Protein AF-A0AAN7NXN5-F1 (afdb_monomer)

Solvent-accessible surface area (backbone atoms only — not comparable to full-atom values): 5351 Å² total; per-residue (Å²): 92,70,77,47,76,35,79,53,48,90,64,85,67,57,93,65,67,68,84,77,44,52,68,38,55,38,44,52,49,53,49,45,52,15,40,36,69,48,50,73,57,69,68,64,39,66,49,74,52,63,82,61,64,95,49,68,64,59,56,51,45,52,51,48,50,53,51,46,41,50,27,55,79,63,52,70,69,55,53,52,50,40,53,50,46,41,56,62,64,40,66,106

Radius of gyration: 12.11 Å; Cα contacts (8 Å, |Δi|>4): 99; chains: 1; bounding box: 32×25×31 Å

Structure (mmCIF, N/CA/C/O backbone):
data_AF-A0AAN7NXN5-F1
#
_entry.id   AF-A0AAN7NXN5-F1
#
loop_
_atom_site.group_PDB
_atom_site.id
_atom_site.type_symbol
_atom_site.label_atom_id
_atom_site.label_alt_id
_atom_site.label_comp_id
_atom_site.label_asym_id
_atom_site.label_entity_id
_atom_site.label_seq_id
_atom_site.pdbx_PDB_ins_code
_atom_site.Cartn_x
_atom_site.Cartn_y
_atom_site.Cartn_z
_atom_site.occupancy
_atom_site.B_iso_or_equiv
_atom_site.auth_seq_id
_atom_site.auth_comp_id
_atom_site.auth_asym_id
_atom_site.auth_atom_id
_atom_site.pdbx_PDB_model_num
ATOM 1 N N . MET A 1 1 ? 1.806 11.313 2.863 1.00 71.94 1 MET A N 1
ATOM 2 C CA . MET A 1 1 ? 0.419 10.888 3.163 1.00 71.94 1 MET A CA 1
ATOM 3 C C . MET A 1 1 ? 0.296 10.763 4.670 1.00 71.94 1 MET A C 1
ATOM 5 O O . MET A 1 1 ? 1.216 10.222 5.261 1.00 71.94 1 MET A O 1
ATOM 9 N N . SER A 1 2 ? -0.780 11.264 5.287 1.00 78.75 2 SER A N 1
ATOM 10 C CA . SER A 1 2 ? -0.994 11.038 6.724 1.00 78.75 2 SER A CA 1
ATOM 11 C C . SER A 1 2 ? -1.453 9.593 6.933 1.00 78.75 2 SER A C 1
ATOM 13 O O . SER A 1 2 ? -2.453 9.179 6.342 1.00 78.75 2 SER A O 1
ATOM 15 N N . VAL A 1 3 ? -0.670 8.814 7.680 1.00 77.88 3 VAL A N 1
ATOM 16 C CA . VAL A 1 3 ? -1.036 7.454 8.096 1.00 77.88 3 VAL A CA 1
ATOM 17 C C . VAL A 1 3 ? -1.825 7.584 9.384 1.00 77.88 3 VAL A C 1
ATOM 19 O O . VAL A 1 3 ? -1.348 8.206 10.332 1.00 77.88 3 VAL A O 1
ATOM 22 N N . VAL A 1 4 ? -3.016 7.005 9.400 1.00 85.00 4 VAL A N 1
ATOM 23 C CA . VAL A 1 4 ? -3.866 6.922 10.590 1.00 85.00 4 VAL A CA 1
ATOM 24 C C . VAL A 1 4 ? -3.960 5.467 11.042 1.00 85.00 4 VAL A C 1
ATOM 26 O O . VAL A 1 4 ? -3.462 4.571 10.361 1.00 85.00 4 VAL A O 1
ATOM 29 N N . ASN A 1 5 ? -4.589 5.216 12.188 1.00 86.94 5 ASN A N 1
ATOM 30 C CA . ASN A 1 5 ? -4.877 3.852 12.623 1.00 86.94 5 ASN A CA 1
ATOM 31 C C . ASN A 1 5 ? -5.921 3.242 11.676 1.00 86.94 5 ASN A C 1
ATOM 33 O O . ASN A 1 5 ? -7.096 3.565 11.771 1.00 86.94 5 ASN A O 1
ATOM 37 N N . PHE A 1 6 ? -5.502 2.401 10.733 1.00 87.62 6 PHE A N 1
ATOM 38 C CA . PHE A 1 6 ? -6.402 1.723 9.796 1.00 87.62 6 PHE A CA 1
ATOM 39 C C . PHE A 1 6 ? -6.543 0.237 10.157 1.00 87.62 6 PHE A C 1
ATOM 41 O O . PHE A 1 6 ? -5.676 -0.357 10.796 1.00 87.62 6 PHE A O 1
ATOM 48 N N . GLU A 1 7 ? -7.632 -0.389 9.715 1.00 90.06 7 GLU A N 1
ATOM 49 C CA . GLU A 1 7 ? -7.881 -1.820 9.929 1.00 90.06 7 GLU A CA 1
ATOM 50 C C . GLU A 1 7 ? -7.021 -2.683 8.993 1.00 90.06 7 GLU A C 1
ATOM 52 O O . GLU A 1 7 ? -6.996 -2.462 7.777 1.00 90.06 7 GLU A O 1
ATOM 57 N N . SER A 1 8 ? -6.327 -3.688 9.532 1.00 90.81 8 SER A N 1
ATOM 58 C CA . SER A 1 8 ? -5.570 -4.635 8.710 1.00 90.8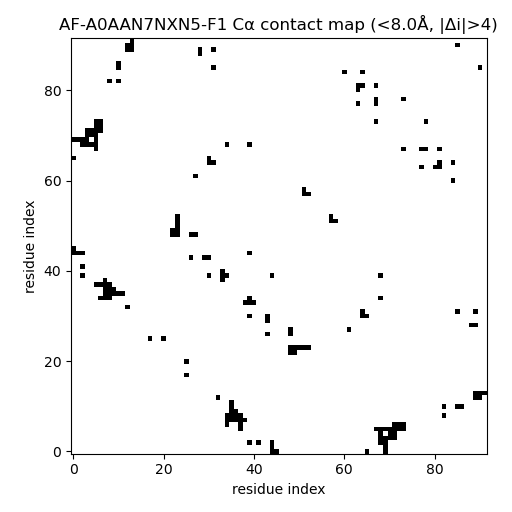1 8 SER A CA 1
ATOM 59 C C . SER A 1 8 ? -6.500 -5.504 7.860 1.00 90.81 8 SER A C 1
ATOM 61 O O . SER A 1 8 ? -7.616 -5.838 8.254 1.00 90.81 8 SER A O 1
ATOM 63 N N . ILE A 1 9 ? -6.037 -5.888 6.670 1.00 89.81 9 ILE A N 1
ATOM 64 C CA . ILE A 1 9 ? -6.765 -6.826 5.807 1.00 89.81 9 ILE A CA 1
ATOM 65 C C . ILE A 1 9 ? -5.936 -8.095 5.686 1.00 89.81 9 ILE A C 1
ATOM 67 O O . ILE A 1 9 ? -4.882 -8.079 5.058 1.00 89.81 9 ILE A O 1
ATOM 71 N N . GLU A 1 10 ? -6.422 -9.202 6.242 1.00 85.38 10 GLU A N 1
ATOM 72 C CA . GLU A 1 10 ? -5.733 -10.489 6.136 1.00 85.38 10 GLU A CA 1
ATOM 73 C C . GLU A 1 10 ? -5.647 -10.953 4.677 1.00 85.38 10 GLU A C 1
ATOM 75 O O . GLU A 1 10 ? -6.653 -11.288 4.034 1.00 85.38 10 GLU A O 1
ATOM 80 N N . VAL A 1 11 ? -4.423 -10.947 4.148 1.00 82.00 11 VAL A N 1
ATOM 81 C CA . VAL A 1 11 ? -4.099 -11.383 2.794 1.00 82.00 11 VAL A CA 1
ATOM 82 C C . VAL A 1 11 ? -2.724 -12.051 2.791 1.00 82.00 11 VAL A C 1
ATOM 84 O O . VAL A 1 11 ? -1.752 -11.506 3.299 1.00 82.00 11 VAL A O 1
ATOM 87 N N . THR A 1 12 ? -2.618 -13.232 2.191 1.00 79.06 12 THR A N 1
ATOM 88 C CA . THR A 1 12 ? -1.337 -13.919 1.967 1.00 79.06 12 THR A CA 1
ATOM 89 C C . THR A 1 12 ? -0.614 -13.291 0.780 1.00 79.06 12 THR A C 1
ATOM 91 O O . THR A 1 12 ? -1.108 -13.379 -0.328 1.00 79.06 12 THR A O 1
ATOM 94 N N . LEU A 1 13 ? 0.535 -12.655 0.961 1.00 77.69 13 LEU A N 1
ATOM 95 C CA . LEU A 1 13 ? 1.283 -12.076 -0.164 1.00 77.69 13 LEU A CA 1
ATOM 96 C C . LEU A 1 13 ? 2.186 -13.156 -0.769 1.00 77.69 13 LEU A C 1
ATOM 98 O O . LEU A 1 13 ? 2.761 -13.946 -0.017 1.00 77.69 13 LEU A O 1
ATOM 102 N N . SER A 1 14 ? 2.315 -13.210 -2.096 1.00 76.06 14 SER A N 1
ATOM 103 C CA . SER A 1 14 ? 3.293 -14.096 -2.732 1.00 76.06 14 SER A CA 1
ATOM 104 C C . SER A 1 14 ? 4.715 -13.629 -2.423 1.00 76.06 14 SER A C 1
ATOM 106 O O . SER A 1 14 ? 4.988 -12.427 -2.391 1.00 76.06 14 SER A O 1
ATOM 108 N N . ASP A 1 15 ? 5.621 -14.584 -2.206 1.00 69.69 15 ASP A N 1
ATOM 109 C CA . ASP A 1 15 ? 7.030 -14.311 -1.917 1.00 69.69 15 ASP A CA 1
ATOM 110 C C . ASP A 1 15 ? 7.752 -13.919 -3.216 1.00 69.69 15 ASP A C 1
ATOM 112 O O . ASP A 1 15 ? 8.420 -14.716 -3.875 1.00 69.69 15 ASP A O 1
ATOM 116 N N . VAL A 1 16 ? 7.496 -12.690 -3.664 1.00 74.00 16 VAL A N 1
ATOM 117 C CA . VAL A 1 16 ? 8.095 -12.127 -4.872 1.00 74.00 16 VAL A CA 1
ATOM 118 C C . VAL A 1 16 ? 9.473 -11.586 -4.519 1.00 74.00 16 VAL A C 1
ATOM 120 O O . VAL A 1 16 ? 9.636 -10.855 -3.538 1.00 74.00 16 VAL A O 1
ATOM 123 N N . SER A 1 17 ? 10.472 -11.885 -5.352 1.00 75.94 17 SER A N 1
ATOM 124 C CA . SER A 1 17 ? 11.799 -11.280 -5.236 1.00 75.94 17 SER A CA 1
ATOM 125 C C . SER A 1 17 ? 11.691 -9.761 -5.412 1.00 75.94 17 SER A C 1
ATOM 127 O O . SER A 1 17 ? 11.699 -9.231 -6.520 1.00 75.94 17 SER A O 1
ATOM 129 N N . VAL A 1 18 ? 11.619 -9.023 -4.298 1.00 71.94 18 VAL A N 1
ATOM 130 C CA . VAL A 1 18 ? 11.495 -7.548 -4.263 1.00 71.94 18 VAL A CA 1
ATOM 131 C C . VAL A 1 18 ? 12.620 -6.846 -5.049 1.00 71.94 18 VAL A C 1
ATOM 133 O O . VAL A 1 18 ? 12.491 -5.687 -5.464 1.00 71.94 18 VAL A O 1
ATOM 136 N N . LYS A 1 19 ? 13.735 -7.553 -5.273 1.00 73.31 19 LYS A N 1
ATOM 137 C CA . LYS A 1 19 ? 14.891 -7.099 -6.052 1.00 73.31 19 LYS A CA 1
ATOM 138 C C . LYS A 1 19 ? 14.611 -7.013 -7.555 1.00 73.31 19 LYS A C 1
ATOM 140 O O . LYS A 1 19 ? 15.234 -6.189 -8.212 1.00 73.31 19 LYS A O 1
ATOM 145 N N . GLU A 1 20 ? 13.671 -7.799 -8.070 1.00 78.94 20 GLU A N 1
ATOM 146 C CA . GLU A 1 20 ? 13.304 -7.831 -9.494 1.00 78.94 20 GLU A CA 1
ATOM 147 C C . GLU A 1 20 ? 12.178 -6.845 -9.841 1.00 78.94 20 GLU A C 1
ATOM 149 O O . GLU A 1 20 ? 11.943 -6.557 -11.011 1.00 78.94 20 GLU A O 1
ATOM 154 N N . LEU A 1 21 ? 11.513 -6.279 -8.828 1.00 81.31 21 LEU A N 1
ATOM 155 C CA . LEU A 1 21 ? 10.427 -5.320 -9.015 1.00 81.31 21 LEU A CA 1
ATOM 156 C C . LEU A 1 21 ? 10.934 -3.941 -9.455 1.00 81.31 21 LEU A C 1
ATOM 158 O O . LEU A 1 21 ? 11.909 -3.407 -8.906 1.00 81.31 21 LEU A O 1
ATOM 162 N N . SER A 1 22 ? 10.201 -3.318 -10.380 1.00 83.00 22 SER A N 1
ATOM 163 C CA . SER A 1 22 ? 10.358 -1.897 -10.694 1.00 83.00 22 SER A CA 1
ATOM 164 C C . SER A 1 22 ? 10.008 -1.019 -9.486 1.00 83.00 22 SER A C 1
ATOM 166 O O . SER A 1 22 ? 9.411 -1.467 -8.504 1.00 83.00 22 SER A O 1
ATOM 168 N N . THR A 1 23 ? 10.370 0.263 -9.538 1.00 83.94 23 THR A N 1
ATOM 169 C CA . THR A 1 23 ? 10.1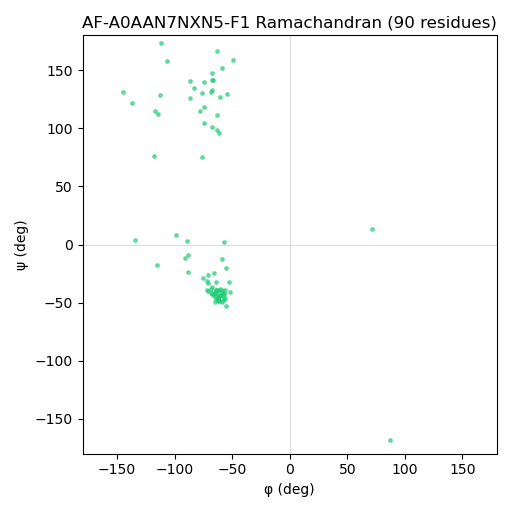24 1.203 -8.433 1.00 83.94 23 THR A CA 1
ATOM 170 C C . THR A 1 23 ? 8.641 1.299 -8.054 1.00 83.94 23 THR A C 1
ATOM 172 O O . THR A 1 23 ? 8.315 1.266 -6.866 1.00 83.94 23 THR A O 1
ATOM 175 N N . ASP A 1 24 ? 7.746 1.359 -9.044 1.00 81.31 24 ASP A N 1
ATOM 176 C CA . ASP A 1 24 ? 6.295 1.453 -8.851 1.00 81.31 24 ASP A CA 1
ATOM 177 C C . ASP A 1 24 ? 5.684 0.139 -8.339 1.00 81.31 24 ASP A C 1
ATOM 179 O O . ASP A 1 24 ? 4.838 0.160 -7.441 1.00 81.31 24 ASP A O 1
ATOM 183 N N . GLN A 1 25 ? 6.153 -1.011 -8.835 1.00 82.38 25 GLN A N 1
ATOM 184 C CA . GLN A 1 25 ? 5.744 -2.323 -8.321 1.00 82.38 25 GLN A CA 1
ATOM 185 C C . GLN A 1 25 ? 6.203 -2.538 -6.876 1.00 82.38 25 GLN A C 1
ATOM 187 O O . GLN A 1 25 ? 5.424 -2.999 -6.044 1.00 82.38 25 GLN A O 1
ATOM 192 N N . ARG A 1 26 ? 7.445 -2.156 -6.552 1.00 85.62 26 ARG A N 1
ATOM 193 C CA . ARG A 1 26 ? 7.992 -2.258 -5.194 1.00 85.62 26 ARG A CA 1
ATOM 194 C C . ARG A 1 26 ? 7.198 -1.409 -4.209 1.00 85.62 26 ARG A C 1
ATOM 196 O O . ARG A 1 26 ? 6.850 -1.906 -3.144 1.00 85.62 26 ARG A O 1
ATOM 203 N N . TYR A 1 27 ? 6.874 -0.165 -4.570 1.00 87.12 27 TYR A N 1
ATOM 204 C CA . TYR A 1 27 ? 6.036 0.698 -3.733 1.00 87.12 27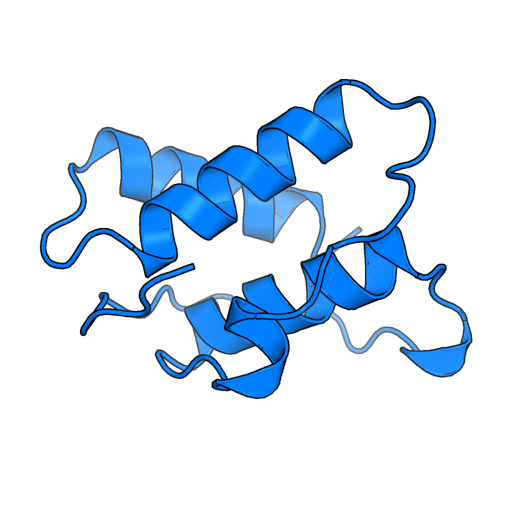 TYR A CA 1
ATOM 205 C C . TYR A 1 27 ? 4.682 0.045 -3.431 1.00 87.12 27 TYR A C 1
ATOM 207 O O . TYR A 1 27 ? 4.234 0.016 -2.284 1.00 87.12 27 TYR A O 1
ATOM 215 N N . MET A 1 28 ? 4.047 -0.523 -4.457 1.00 86.56 28 MET A N 1
ATOM 216 C CA . MET A 1 28 ? 2.752 -1.174 -4.298 1.00 86.56 28 MET A CA 1
ATOM 217 C C . MET A 1 28 ? 2.845 -2.463 -3.467 1.00 86.56 28 MET A C 1
ATOM 219 O O . MET A 1 28 ? 1.979 -2.726 -2.638 1.00 86.56 28 MET A O 1
ATOM 223 N N . TYR A 1 29 ? 3.906 -3.250 -3.621 1.00 87.25 29 TYR A N 1
ATOM 224 C CA . TYR A 1 29 ? 4.132 -4.420 -2.773 1.00 87.25 29 TYR A CA 1
ATOM 225 C C . TYR A 1 29 ? 4.326 -4.025 -1.300 1.00 87.25 29 TYR A C 1
ATOM 227 O O . TYR A 1 29 ? 3.694 -4.595 -0.409 1.00 87.25 29 TYR A O 1
ATOM 235 N N . GLU A 1 30 ? 5.143 -3.001 -1.039 1.00 88.44 30 GLU A N 1
ATOM 236 C CA . GLU A 1 30 ? 5.392 -2.472 0.306 1.00 88.44 30 GLU A CA 1
ATOM 237 C C . GLU A 1 30 ? 4.092 -1.981 0.970 1.00 88.44 30 GLU A C 1
ATOM 239 O O . GLU A 1 30 ? 3.843 -2.302 2.135 1.00 88.44 30 GLU A O 1
ATOM 244 N N . ILE A 1 31 ? 3.225 -1.262 0.240 1.00 90.44 31 ILE A N 1
ATOM 245 C CA . ILE A 1 31 ? 1.961 -0.753 0.799 1.00 90.44 31 ILE A CA 1
ATOM 246 C C . ILE A 1 31 ? 0.952 -1.882 1.045 1.00 90.44 31 ILE A C 1
ATOM 248 O O . ILE A 1 31 ? 0.319 -1.912 2.099 1.00 90.44 31 ILE A O 1
ATOM 252 N N . CYS A 1 32 ? 0.852 -2.857 0.134 1.00 90.25 32 CYS A N 1
ATOM 253 C CA . CYS A 1 32 ? 0.041 -4.061 0.323 1.00 90.25 32 CYS A CA 1
ATOM 254 C C . CYS A 1 32 ? 0.506 -4.852 1.553 1.00 90.25 32 CYS A C 1
ATOM 256 O O . CYS A 1 32 ? -0.320 -5.264 2.370 1.00 90.25 32 CYS A O 1
ATOM 258 N N . SER A 1 33 ? 1.824 -5.003 1.734 1.00 89.50 33 SER A N 1
ATOM 259 C CA . SER A 1 33 ? 2.376 -5.638 2.931 1.00 89.50 33 SER A CA 1
ATOM 260 C C . SER A 1 33 ? 2.076 -4.866 4.200 1.00 89.50 33 SER A C 1
ATOM 262 O O . SER A 1 33 ? 1.800 -5.502 5.219 1.00 89.50 33 SER A O 1
ATOM 264 N N . GLY A 1 34 ? 2.135 -3.537 4.161 1.00 90.44 34 GLY A N 1
ATOM 265 C CA . GLY A 1 34 ? 1.811 -2.724 5.323 1.00 90.44 34 GLY A CA 1
ATOM 266 C C . GLY A 1 34 ? 0.340 -2.842 5.711 1.00 90.44 34 GLY A C 1
ATOM 267 O O . GLY A 1 34 ? 0.027 -3.046 6.881 1.00 90.44 34 GLY A O 1
ATOM 268 N N . ILE A 1 35 ? -0.562 -2.826 4.723 1.00 91.56 35 ILE A N 1
ATOM 269 C CA . ILE A 1 35 ? -2.000 -3.011 4.951 1.00 91.56 35 ILE A CA 1
ATOM 270 C C . ILE A 1 35 ? -2.292 -4.392 5.539 1.00 91.56 35 ILE A C 1
ATOM 272 O O . ILE A 1 35 ? -3.049 -4.501 6.503 1.00 91.56 35 ILE A O 1
ATOM 276 N N . SER A 1 36 ? -1.661 -5.443 5.011 1.00 89.56 36 SER A N 1
ATOM 277 C CA . SER A 1 36 ? -1.863 -6.795 5.536 1.00 89.56 36 SER A CA 1
ATOM 278 C C . SER A 1 36 ? -1.378 -6.959 6.973 1.00 89.56 36 SER A C 1
ATOM 280 O O . SER A 1 36 ? -1.960 -7.739 7.720 1.00 89.56 36 SER A O 1
ATOM 282 N N . LYS A 1 37 ? -0.325 -6.238 7.365 1.00 88.75 37 LYS A N 1
ATOM 283 C CA . LYS A 1 37 ? 0.229 -6.271 8.726 1.00 88.75 37 LYS A CA 1
ATOM 284 C C . LYS A 1 37 ? -0.431 -5.257 9.667 1.00 88.75 37 LYS A C 1
ATOM 286 O O . LYS A 1 37 ? -0.152 -5.288 10.859 1.00 88.75 37 LYS A O 1
ATOM 291 N N . GLY A 1 38 ? -1.265 -4.353 9.146 1.00 89.62 38 GLY A N 1
ATOM 292 C CA . GLY A 1 38 ? -1.832 -3.235 9.907 1.00 89.62 38 GLY A CA 1
ATOM 293 C C . GLY A 1 38 ? -0.825 -2.137 10.260 1.00 89.62 38 GLY A C 1
ATOM 294 O O . GL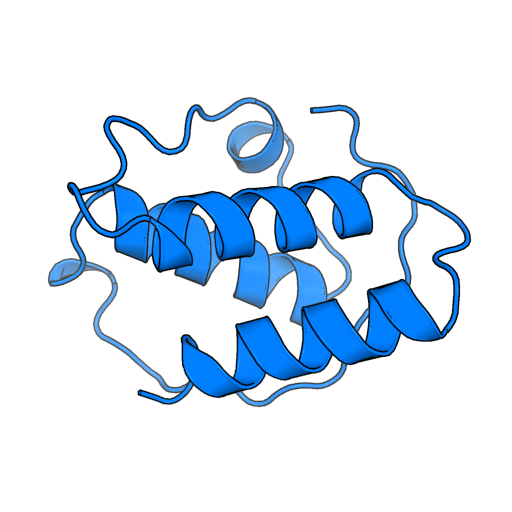Y A 1 38 ? -1.104 -1.312 11.120 1.00 89.62 38 GLY A O 1
ATOM 295 N N . ILE A 1 39 ? 0.363 -2.132 9.645 1.00 88.12 39 ILE A N 1
ATOM 296 C CA . ILE A 1 39 ? 1.455 -1.212 9.986 1.00 88.12 39 ILE A CA 1
ATOM 297 C C . ILE A 1 39 ? 2.093 -0.690 8.702 1.00 88.12 39 ILE A C 1
ATOM 299 O O . ILE A 1 39 ? 2.628 -1.457 7.905 1.00 88.12 39 ILE A O 1
ATOM 303 N N . ILE A 1 40 ? 2.091 0.631 8.523 1.00 89.56 40 ILE A N 1
ATOM 304 C CA . ILE A 1 40 ? 2.752 1.317 7.406 1.00 89.56 40 ILE A CA 1
ATOM 305 C C . ILE A 1 40 ? 3.912 2.146 7.960 1.00 89.56 40 ILE A C 1
ATOM 307 O O . ILE A 1 40 ? 3.736 2.932 8.887 1.00 89.56 40 ILE A O 1
ATOM 311 N N . SER A 1 41 ? 5.102 1.986 7.379 1.00 85.94 41 SER A N 1
ATOM 312 C CA . SER A 1 41 ? 6.267 2.802 7.736 1.00 85.94 41 SER A CA 1
ATOM 313 C C . SER A 1 41 ? 6.061 4.267 7.338 1.00 85.94 41 SER A C 1
ATOM 315 O O . SER A 1 41 ? 5.567 4.548 6.244 1.00 85.94 41 SER A O 1
ATOM 317 N N . LEU A 1 42 ? 6.513 5.202 8.180 1.00 81.94 42 LEU A N 1
ATOM 318 C CA . LEU A 1 42 ? 6.503 6.639 7.876 1.00 81.94 42 LEU A CA 1
ATOM 319 C C . LEU A 1 42 ? 7.263 6.952 6.577 1.00 81.94 42 LEU A C 1
ATOM 321 O O . LEU A 1 42 ? 6.795 7.718 5.743 1.00 81.94 42 LEU A O 1
ATOM 325 N N . LEU A 1 43 ? 8.390 6.274 6.344 1.00 82.88 43 LEU A N 1
ATOM 326 C CA . LEU A 1 43 ? 9.152 6.441 5.105 1.00 82.88 43 LEU A CA 1
ATOM 327 C C 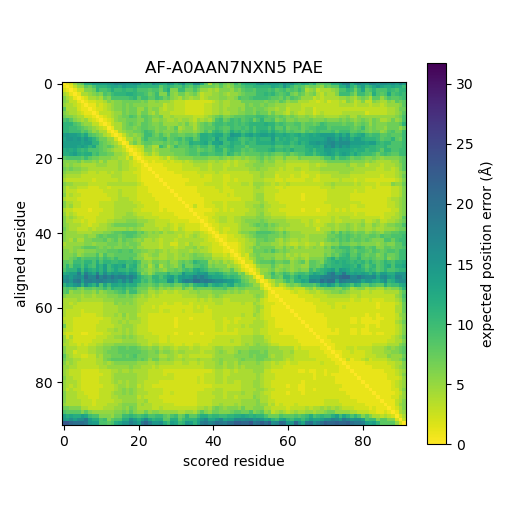. LEU A 1 43 ? 8.317 6.063 3.878 1.00 82.88 43 LEU A C 1
ATOM 329 O O . LEU A 1 43 ? 8.388 6.734 2.858 1.00 82.88 43 LEU A O 1
ATOM 333 N N . LEU A 1 44 ? 7.496 5.013 3.973 1.00 84.56 44 LEU A N 1
ATOM 334 C CA . LEU A 1 44 ? 6.632 4.572 2.877 1.00 84.56 44 LEU A CA 1
ATOM 335 C C . LEU A 1 44 ? 5.464 5.540 2.635 1.00 84.56 44 LEU A C 1
ATOM 337 O O . LEU A 1 44 ? 5.015 5.699 1.499 1.00 84.56 44 LEU A O 1
ATOM 341 N N . SER A 1 45 ? 4.970 6.199 3.683 1.00 79.81 45 SER A N 1
ATOM 342 C CA . SER A 1 45 ? 3.861 7.147 3.566 1.00 79.81 45 SER A CA 1
ATOM 343 C C . SER A 1 45 ? 4.278 8.488 2.958 1.00 79.81 45 SER A C 1
ATOM 345 O O . SER A 1 45 ? 3.464 9.158 2.306 1.00 79.81 45 SER A O 1
ATOM 347 N N . GLU A 1 46 ? 5.537 8.875 3.149 1.00 82.44 46 GLU A N 1
ATOM 348 C CA . GLU A 1 46 ? 6.156 10.064 2.560 1.00 82.44 46 GLU A CA 1
ATOM 349 C C . GLU A 1 46 ? 6.767 9.792 1.183 1.00 82.44 46 GLU A C 1
ATOM 351 O O . GLU A 1 46 ? 6.868 10.706 0.366 1.00 82.44 46 GLU A O 1
ATOM 356 N N . LYS A 1 47 ? 7.111 8.532 0.898 1.00 83.44 47 LYS A N 1
ATOM 357 C CA . LYS A 1 47 ? 7.676 8.106 -0.381 1.00 83.44 47 LYS A CA 1
ATOM 358 C C . LYS A 1 47 ? 6.710 8.385 -1.527 1.00 83.44 47 LYS A C 1
ATOM 360 O O . LYS A 1 47 ? 5.548 7.966 -1.523 1.00 83.44 47 LYS A O 1
ATOM 365 N N . ASP A 1 48 ? 7.232 9.075 -2.534 1.00 78.50 48 ASP A N 1
ATOM 366 C CA . ASP A 1 48 ? 6.588 9.162 -3.832 1.00 78.50 48 ASP A CA 1
ATOM 367 C C . ASP A 1 48 ? 6.659 7.772 -4.494 1.00 78.50 48 ASP A C 1
ATOM 369 O O . ASP A 1 48 ? 7.738 7.166 -4.510 1.00 78.50 48 ASP A O 1
ATOM 373 N N . PRO A 1 49 ? 5.549 7.237 -5.036 1.00 71.06 49 PRO A N 1
ATOM 374 C CA . PRO A 1 49 ? 5.574 5.972 -5.770 1.00 71.06 49 PRO A CA 1
ATOM 375 C C . PRO A 1 49 ? 6.519 5.985 -6.990 1.00 71.06 49 PRO A C 1
ATOM 377 O O . PRO A 1 49 ? 6.806 4.936 -7.567 1.00 71.06 49 PRO A O 1
ATOM 380 N N . GLY A 1 50 ? 6.996 7.167 -7.388 1.00 74.81 50 GLY A N 1
ATOM 381 C CA . GLY A 1 50 ? 7.803 7.427 -8.564 1.00 74.81 50 GLY A CA 1
ATOM 382 C C . GLY A 1 50 ? 6.931 7.672 -9.791 1.00 74.81 50 GLY A C 1
ATOM 383 O O . GLY A 1 50 ? 5.708 7.808 -9.719 1.00 74.81 50 GLY A O 1
ATOM 384 N N . LYS A 1 51 ? 7.561 7.682 -10.971 1.00 72.31 51 LYS A N 1
ATOM 385 C CA . LYS A 1 51 ? 6.811 7.581 -12.227 1.00 72.31 51 LYS A CA 1
ATOM 386 C C . LYS A 1 51 ? 6.110 6.223 -12.252 1.00 72.31 51 LYS A C 1
ATOM 388 O O . LYS A 1 51 ? 6.734 5.229 -12.613 1.00 72.31 51 LYS A O 1
ATOM 393 N N . MET A 1 52 ? 4.824 6.190 -11.897 1.00 70.06 52 MET A N 1
ATOM 394 C CA . MET A 1 52 ? 3.978 5.050 -12.238 1.00 70.06 52 MET A CA 1
ATOM 395 C C . MET A 1 52 ? 4.076 4.836 -13.745 1.00 70.06 52 MET A C 1
ATOM 397 O O . MET A 1 52 ? 3.919 5.783 -14.524 1.00 70.06 52 MET A O 1
ATOM 401 N N . SER A 1 53 ? 4.353 3.597 -14.146 1.00 64.62 53 SER A N 1
ATOM 402 C CA . SER A 1 53 ? 4.303 3.190 -15.548 1.00 64.62 53 SER A CA 1
ATOM 403 C C . SER A 1 53 ? 2.980 3.627 -16.204 1.00 64.62 53 SER A C 1
ATOM 405 O O . SER A 1 53 ? 1.980 3.857 -15.524 1.00 64.62 53 SER A O 1
ATOM 407 N N . HIS A 1 54 ? 2.939 3.736 -17.539 1.00 60.69 54 HIS A N 1
ATOM 408 C CA . HIS A 1 54 ? 1.780 4.223 -18.317 1.00 60.69 54 HIS A CA 1
ATOM 409 C C . HIS A 1 54 ? 0.452 3.445 -18.110 1.00 60.69 54 HIS A C 1
ATOM 411 O O . HIS A 1 54 ? -0.560 3.756 -18.744 1.00 60.69 54 HIS A O 1
ATOM 417 N N . SER A 1 55 ? 0.420 2.441 -17.230 1.00 74.00 55 SER A N 1
ATOM 418 C CA . SER A 1 55 ? -0.780 1.699 -16.866 1.00 74.00 55 SER A CA 1
ATOM 419 C C . SER A 1 55 ? -1.691 2.518 -15.946 1.00 74.00 55 SER A C 1
ATOM 421 O O . SER A 1 55 ? -1.472 2.635 -14.739 1.00 74.00 55 SER A O 1
ATOM 423 N N . ARG A 1 56 ? -2.789 3.031 -16.516 1.00 80.62 56 ARG A N 1
ATOM 424 C CA . ARG A 1 56 ? -3.849 3.753 -15.782 1.00 80.62 56 ARG A CA 1
ATOM 425 C C . ARG A 1 56 ? -4.390 2.968 -14.580 1.00 80.62 56 ARG A C 1
ATOM 427 O O . ARG A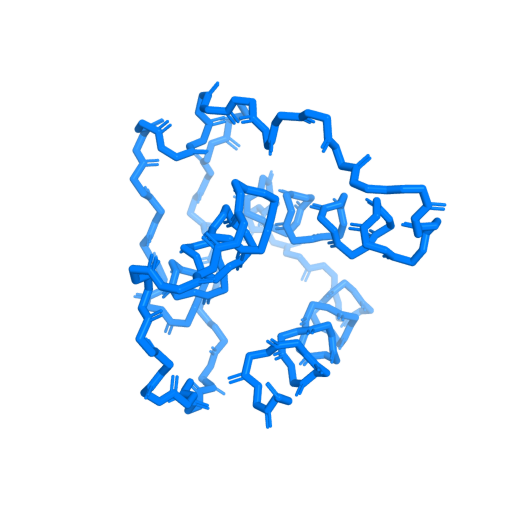 1 56 ? -4.769 3.566 -13.575 1.00 80.62 56 ARG A O 1
ATOM 434 N N . TRP A 1 57 ? -4.417 1.639 -14.674 1.00 84.56 57 TRP A N 1
ATOM 435 C CA . TRP A 1 57 ? -4.877 0.763 -13.596 1.00 84.56 57 TRP A CA 1
ATOM 436 C C . TRP A 1 57 ? -3.977 0.828 -12.362 1.00 84.56 57 TRP A C 1
ATOM 438 O O . TRP A 1 57 ? -4.486 0.917 -11.247 1.00 84.56 57 TRP A O 1
ATOM 448 N N . LEU A 1 58 ? -2.657 0.880 -12.554 1.00 81.69 58 LEU A N 1
ATOM 449 C CA . LEU A 1 58 ? -1.691 0.935 -11.458 1.00 81.69 58 LEU A CA 1
ATOM 450 C C . LEU A 1 58 ? -1.771 2.265 -10.695 1.00 81.69 58 LEU A C 1
ATOM 452 O O . LEU A 1 58 ? -1.650 2.307 -9.469 1.00 81.69 58 LEU A O 1
ATOM 456 N N . THR A 1 59 ? -2.028 3.363 -11.410 1.00 85.25 59 THR A N 1
ATOM 457 C CA . THR A 1 59 ? -2.290 4.668 -10.793 1.00 85.25 59 THR A CA 1
ATOM 458 C C . THR A 1 59 ? -3.542 4.623 -9.920 1.00 85.25 59 THR A C 1
ATOM 460 O O . THR A 1 59 ? -3.519 5.096 -8.783 1.00 85.25 59 THR A O 1
ATOM 463 N N . THR A 1 60 ? -4.631 4.041 -10.425 1.00 89.50 60 THR A N 1
ATOM 464 C CA . THR A 1 60 ? -5.894 3.923 -9.683 1.00 89.50 60 THR A CA 1
ATOM 465 C C . THR A 1 60 ? -5.749 3.012 -8.463 1.00 89.50 60 THR A C 1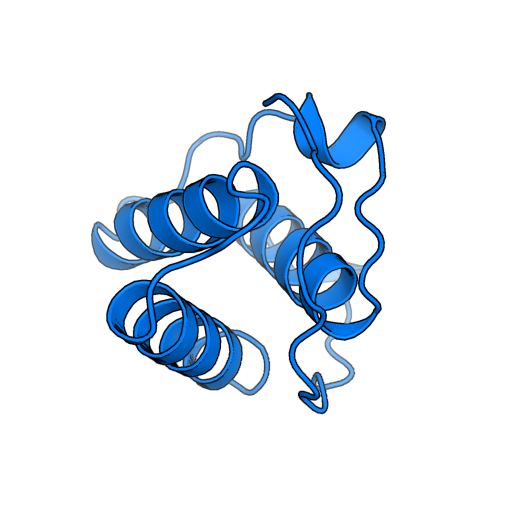
ATOM 467 O O . THR A 1 60 ? -6.162 3.399 -7.372 1.00 89.50 60 THR A O 1
ATOM 470 N N . ALA A 1 61 ? -5.092 1.860 -8.615 1.00 90.38 61 ALA A N 1
ATOM 471 C CA . ALA A 1 61 ? -4.781 0.930 -7.532 1.00 90.38 61 ALA A CA 1
ATOM 472 C C . ALA A 1 61 ? -4.018 1.618 -6.392 1.00 90.38 61 ALA A C 1
ATOM 474 O O . ALA A 1 61 ? -4.475 1.622 -5.250 1.00 90.38 61 ALA A O 1
ATOM 475 N N . ASN A 1 62 ? -2.915 2.300 -6.709 1.00 88.94 62 ASN A N 1
ATOM 476 C CA . ASN A 1 62 ? -2.129 3.033 -5.717 1.00 88.94 62 ASN A CA 1
ATOM 477 C C . ASN A 1 62 ? -2.944 4.114 -4.999 1.00 88.94 62 ASN A C 1
ATOM 479 O O . ASN A 1 62 ? -2.808 4.281 -3.790 1.00 88.94 62 ASN A O 1
ATOM 483 N N . ARG A 1 63 ? -3.819 4.837 -5.711 1.00 90.25 63 ARG A N 1
ATOM 484 C CA . ARG A 1 63 ? -4.696 5.842 -5.088 1.00 90.25 63 ARG A CA 1
ATOM 485 C C . ARG A 1 63 ? -5.680 5.215 -4.098 1.00 90.25 63 ARG A C 1
ATOM 487 O O . ARG A 1 63 ? -5.889 5.803 -3.043 1.00 90.25 63 ARG A O 1
ATOM 494 N N . ILE A 1 64 ? -6.238 4.042 -4.407 1.00 93.69 64 ILE A N 1
ATOM 495 C CA . ILE A 1 64 ? -7.140 3.300 -3.509 1.00 93.69 64 ILE A CA 1
ATOM 496 C C . ILE A 1 64 ? -6.397 2.847 -2.247 1.00 93.69 64 ILE A C 1
ATOM 49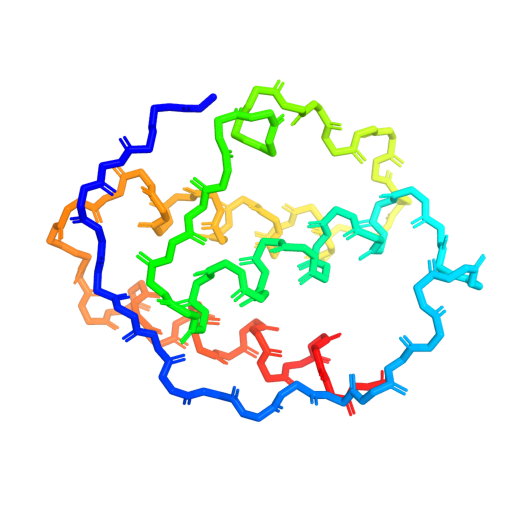8 O O . ILE A 1 64 ? -6.866 3.111 -1.142 1.00 93.69 64 ILE A O 1
ATOM 502 N N . LEU A 1 65 ? -5.222 2.226 -2.397 1.00 92.00 65 LEU A N 1
ATOM 503 C CA . LEU A 1 65 ? -4.421 1.732 -1.266 1.00 92.00 65 LEU A CA 1
ATOM 504 C C . LEU A 1 65 ? -4.005 2.876 -0.333 1.00 92.00 65 LEU A C 1
ATOM 506 O O . LEU A 1 65 ? -4.138 2.785 0.884 1.00 92.00 65 LEU A O 1
ATOM 510 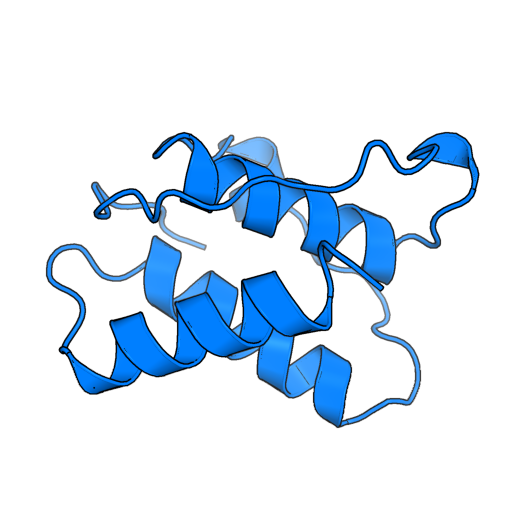N N . ARG A 1 66 ? -3.562 3.989 -0.920 1.00 91.81 66 ARG A N 1
ATOM 511 C CA . ARG A 1 66 ? -3.223 5.214 -0.198 1.00 91.81 66 ARG A CA 1
ATOM 512 C C . ARG A 1 66 ? -4.440 5.778 0.544 1.00 91.81 66 ARG A C 1
ATOM 514 O O . ARG A 1 66 ? -4.360 6.052 1.735 1.00 91.81 66 ARG A O 1
ATOM 521 N N . LEU A 1 67 ? -5.584 5.904 -0.127 1.00 92.94 67 LEU A N 1
ATOM 522 C CA . LEU A 1 67 ? -6.813 6.382 0.512 1.00 92.94 67 LEU A CA 1
ATOM 523 C C . LEU A 1 67 ? -7.201 5.517 1.720 1.00 92.94 67 LEU A C 1
ATOM 525 O O . LEU A 1 67 ? -7.567 6.059 2.758 1.00 92.94 67 LEU A O 1
ATOM 529 N N . TYR A 1 68 ? -7.076 4.195 1.601 1.00 93.50 68 TYR A N 1
ATOM 530 C CA . TYR A 1 68 ? -7.363 3.262 2.688 1.00 93.50 68 TYR A CA 1
ATOM 531 C C . TYR A 1 68 ? -6.503 3.518 3.930 1.00 93.50 68 TYR A C 1
ATOM 533 O O . TYR A 1 68 ? -7.037 3.678 5.019 1.00 93.50 68 TYR A O 1
ATOM 541 N N . VAL A 1 69 ? -5.185 3.638 3.755 1.00 91.56 69 VAL A N 1
ATOM 542 C CA . VAL A 1 69 ? -4.226 3.874 4.853 1.00 91.56 69 VAL A CA 1
ATOM 543 C C . VAL A 1 69 ? -4.417 5.243 5.524 1.00 91.56 69 VAL A C 1
ATOM 545 O O . VAL A 1 69 ? -4.059 5.426 6.686 1.00 91.56 69 VAL A O 1
ATOM 548 N N . SER A 1 70 ? -4.994 6.211 4.809 1.00 91.31 70 SER A N 1
ATOM 549 C CA . SER A 1 70 ? -5.358 7.530 5.345 1.00 91.31 70 SER A CA 1
ATOM 550 C C . SER A 1 70 ? -6.759 7.615 5.940 1.00 91.31 70 SER A C 1
ATOM 552 O O . SER A 1 70 ? -7.172 8.704 6.336 1.00 91.31 70 SER A O 1
ATOM 554 N N . THR A 1 71 ? -7.506 6.513 5.990 1.00 91.31 71 THR A N 1
ATOM 555 C CA . THR A 1 71 ? -8.877 6.504 6.502 1.00 91.31 71 THR A CA 1
ATOM 556 C C . THR A 1 71 ? -8.960 5.610 7.733 1.00 91.31 71 THR A C 1
ATOM 558 O O . THR A 1 71 ? -8.788 4.402 7.624 1.00 91.31 71 THR A O 1
ATOM 561 N N . GLU A 1 72 ? -9.257 6.195 8.895 1.00 88.75 72 GLU A N 1
ATOM 562 C CA . GLU A 1 72 ? -9.324 5.467 10.173 1.00 88.75 72 GLU A CA 1
ATOM 563 C C . GLU A 1 72 ? -10.502 4.481 10.196 1.00 88.75 72 GLU A C 1
ATOM 565 O O . GLU A 1 72 ? -10.360 3.315 10.555 1.00 88.75 72 GLU A O 1
ATOM 570 N N . PHE A 1 73 ? -11.657 4.925 9.692 1.00 89.50 73 PHE A N 1
ATOM 571 C CA . PHE A 1 73 ? -12.879 4.126 9.597 1.00 89.50 73 PHE A CA 1
ATOM 572 C C . PHE A 1 73 ? -13.302 3.962 8.129 1.00 89.50 73 PHE A C 1
ATOM 574 O O . PHE A 1 73 ? -14.211 4.652 7.656 1.00 89.50 73 PHE A O 1
ATOM 581 N N . PRO A 1 74 ? -12.622 3.096 7.354 1.00 90.44 74 PRO A N 1
ATOM 582 C CA . PRO A 1 74 ? -12.900 2.950 5.935 1.00 90.44 74 PRO A CA 1
ATOM 583 C C . PRO A 1 74 ? -14.283 2.329 5.711 1.00 90.44 74 PRO A C 1
ATOM 585 O O . PRO A 1 74 ? -14.633 1.303 6.297 1.00 90.44 74 PRO A O 1
ATOM 588 N N . LEU A 1 75 ? -15.056 2.934 4.805 1.00 93.88 75 LEU A N 1
ATOM 589 C CA . LEU A 1 75 ? -16.350 2.404 4.373 1.00 93.88 75 LEU A CA 1
ATOM 590 C C . LEU A 1 75 ? -16.198 0.994 3.783 1.00 93.88 75 LEU A C 1
ATOM 592 O O . LEU A 1 75 ? -15.184 0.675 3.158 1.00 93.88 75 LEU A O 1
ATOM 596 N N . THR A 1 76 ? -17.251 0.180 3.881 1.00 93.94 76 THR A N 1
ATOM 597 C CA . THR A 1 76 ? -17.277 -1.199 3.360 1.00 93.94 76 THR A CA 1
ATOM 598 C C . THR A 1 76 ? -16.840 -1.286 1.896 1.00 93.94 76 THR A C 1
ATOM 600 O O . THR A 1 76 ? -16.054 -2.158 1.533 1.00 93.94 76 THR A O 1
ATOM 603 N N . ASN A 1 77 ? -17.267 -0.339 1.059 1.00 95.25 77 ASN A N 1
ATOM 604 C CA . ASN A 1 77 ? -16.884 -0.300 -0.355 1.00 95.25 77 ASN A CA 1
ATOM 605 C C . ASN A 1 77 ? -15.376 -0.092 -0.541 1.00 95.25 77 ASN A C 1
ATOM 607 O O . ASN A 1 77 ? -14.765 -0.735 -1.392 1.00 95.25 77 ASN A O 1
ATOM 611 N N . LEU A 1 78 ? -14.764 0.769 0.278 1.00 94.38 78 LEU A N 1
ATOM 612 C CA . LEU A 1 78 ? -13.325 1.006 0.230 1.00 94.38 78 LEU A CA 1
ATOM 613 C C . LEU A 1 78 ? -12.559 -0.236 0.701 1.00 94.38 78 LEU A C 1
ATOM 615 O O . LEU A 1 78 ? -11.612 -0.637 0.035 1.00 94.38 78 LEU A O 1
ATOM 619 N N . LYS A 1 79 ? -13.018 -0.909 1.767 1.00 93.62 79 LYS A N 1
ATOM 620 C CA . LYS A 1 79 ? -12.455 -2.198 2.215 1.00 93.62 79 LYS A CA 1
ATOM 621 C C . LYS A 1 79 ? -12.481 -3.253 1.103 1.00 93.62 79 LYS A C 1
ATOM 623 O O . LYS A 1 79 ? -11.473 -3.913 0.855 1.00 93.62 79 LYS A O 1
ATOM 628 N N . ILE A 1 80 ? -13.616 -3.393 0.410 1.00 93.81 80 ILE A N 1
ATOM 629 C CA . ILE A 1 80 ? -13.782 -4.346 -0.700 1.00 93.81 80 ILE A CA 1
ATOM 630 C C . ILE A 1 80 ? -12.822 -4.017 -1.848 1.00 93.81 80 ILE A C 1
ATOM 632 O O . ILE A 1 80 ? -12.130 -4.911 -2.337 1.00 93.81 80 ILE A O 1
ATOM 636 N N . LEU A 1 81 ? -12.742 -2.746 -2.254 1.00 94.38 81 LEU A N 1
ATOM 637 C CA . LEU A 1 81 ? -11.845 -2.309 -3.325 1.00 94.38 81 LEU A CA 1
ATOM 638 C C . LEU A 1 81 ? -10.376 -2.538 -2.966 1.00 94.38 81 LEU A C 1
ATOM 640 O O . LEU A 1 81 ? -9.638 -3.099 -3.771 1.00 94.38 81 LEU A O 1
ATOM 644 N N . THR A 1 82 ? -9.957 -2.169 -1.754 1.00 93.62 82 THR A N 1
ATOM 645 C CA . THR A 1 82 ? -8.594 -2.406 -1.264 1.00 93.62 82 THR A CA 1
ATOM 646 C C . THR A 1 82 ? -8.267 -3.895 -1.290 1.00 93.62 82 THR A C 1
ATOM 648 O O . THR A 1 82 ? -7.250 -4.289 -1.854 1.00 93.62 82 THR A O 1
ATOM 651 N N . LYS A 1 83 ? -9.159 -4.747 -0.770 1.00 92.56 83 LYS A N 1
ATOM 652 C CA . LYS A 1 83 ? -8.977 -6.204 -0.794 1.00 92.56 83 LYS A CA 1
ATOM 653 C C . LYS A 1 83 ? -8.855 -6.748 -2.219 1.00 92.56 83 LYS A C 1
ATOM 655 O O . LYS A 1 83 ? -8.023 -7.619 -2.461 1.00 92.56 83 LYS A O 1
ATOM 660 N N . TYR A 1 84 ? -9.656 -6.241 -3.155 1.00 91.00 84 TYR A N 1
ATOM 661 C CA . TYR A 1 84 ? -9.577 -6.623 -4.565 1.00 91.00 84 TYR A CA 1
ATOM 662 C C . TYR A 1 84 ? -8.235 -6.220 -5.191 1.00 91.00 84 TYR A C 1
ATOM 664 O O . TYR A 1 84 ? -7.588 -7.047 -5.827 1.00 91.00 84 TYR A O 1
ATOM 672 N N . VAL A 1 85 ? -7.782 -4.984 -4.960 1.00 91.38 85 VAL A N 1
ATOM 673 C CA . VAL A 1 85 ? -6.493 -4.484 -5.461 1.00 91.38 85 VAL A CA 1
ATOM 674 C C . VAL A 1 85 ? -5.329 -5.303 -4.904 1.00 91.38 85 VAL A C 1
ATOM 676 O O . VAL A 1 85 ? -4.493 -5.758 -5.680 1.00 91.38 85 VAL A O 1
ATOM 679 N N . ILE A 1 86 ? -5.288 -5.548 -3.589 1.00 90.00 86 ILE A N 1
ATOM 680 C CA . ILE A 1 86 ? -4.225 -6.362 -2.980 1.00 90.00 86 ILE A CA 1
ATOM 681 C C . ILE A 1 86 ? -4.226 -7.763 -3.602 1.00 90.00 86 ILE A C 1
ATOM 683 O O . ILE A 1 86 ? -3.174 -8.264 -3.980 1.00 90.00 86 ILE A O 1
ATOM 687 N N . ARG A 1 87 ? -5.400 -8.379 -3.786 1.00 86.81 87 ARG A N 1
ATOM 688 C CA . ARG A 1 87 ? -5.505 -9.699 -4.423 1.00 86.81 87 ARG A CA 1
ATOM 689 C C . ARG A 1 87 ? -5.014 -9.727 -5.865 1.00 86.81 87 ARG A C 1
ATOM 691 O O . ARG A 1 87 ? -4.394 -10.701 -6.264 1.00 86.81 87 ARG A O 1
ATOM 698 N N . LEU A 1 88 ? -5.292 -8.682 -6.637 1.00 84.50 88 LEU A N 1
ATOM 699 C CA . LEU A 1 88 ? -4.921 -8.631 -8.047 1.00 84.50 88 LEU A CA 1
ATOM 700 C C . LEU A 1 88 ? -3.411 -8.469 -8.252 1.00 84.50 88 LEU A C 1
ATOM 702 O O . LEU A 1 88 ? -2.881 -8.969 -9.234 1.00 84.50 88 LEU A O 1
ATOM 706 N N . TYR A 1 89 ? -2.734 -7.756 -7.350 1.00 78.88 89 TYR A N 1
ATOM 707 C CA . TYR A 1 89 ? -1.346 -7.343 -7.566 1.00 78.88 89 TYR A CA 1
ATOM 708 C C . TYR A 1 89 ? -0.325 -7.948 -6.608 1.00 78.88 89 TYR A C 1
ATOM 710 O O . TYR A 1 89 ? 0.865 -7.892 -6.893 1.00 78.88 89 TYR A O 1
ATOM 718 N N . ALA A 1 90 ? -0.757 -8.490 -5.473 1.00 69.62 90 ALA A N 1
ATOM 719 C CA . ALA A 1 90 ? 0.137 -9.139 -4.521 1.00 69.62 90 ALA A CA 1
ATOM 720 C C . ALA A 1 90 ? 0.152 -10.672 -4.637 1.00 69.62 90 ALA A C 1
ATOM 722 O O . ALA A 1 90 ? 0.725 -11.330 -3.773 1.00 69.62 90 ALA A O 1
ATOM 723 N N . PHE A 1 91 ? -0.498 -11.217 -5.673 1.00 60.97 91 PHE A N 1
ATOM 724 C CA . PHE A 1 91 ? -0.551 -12.649 -6.000 1.00 60.97 91 PHE A CA 1
ATOM 725 C C . PHE A 1 91 ? -0.314 -12.948 -7.490 1.00 60.97 91 PHE A C 1
ATOM 727 O O . PHE A 1 91 ? -0.492 -14.093 -7.904 1.00 60.97 91 PHE A O 1
ATOM 734 N N . ALA A 1 92 ? -0.009 -11.930 -8.299 1.00 47.66 92 ALA A N 1
ATOM 735 C CA . ALA A 1 92 ? 0.180 -12.065 -9.742 1.00 47.66 92 ALA A CA 1
ATOM 736 C C . ALA A 1 92 ? 1.662 -12.160 -10.102 1.00 47.66 92 ALA A C 1
ATOM 738 O O . ALA A 1 92 ? 2.462 -11.446 -9.454 1.00 47.66 92 ALA A O 1
#

Secondary structure (DSSP, 8-state):
-----------------TTTS-HHHHHHHHHHHHHHHT---HHHHHS---S--S-HHHHHHHHHHHHHHT-SS--HHHHHHHHHHHHHHS--

Mean predicted aligned error: 5.3 Å

Organism: NCBI:txid1421715

pLDDT: mean 84.12, std 8.81, range [47.66, 95.25]

Foldseek 3Di:
DDFDQAAADADDFPPDPLVPDDLLLNLLLLLLVCSNVSHHDPCSLPDDSPPDPPDPVSVVLVVLSNVRRVDHDDDPVSVVSVVVSSVVRRHD

Sequence (92 aa):
MSVVNFESIEVTLSDVSVKELSTDQRYMYEICSGISKGIISLLLSEKDPGKMSHSRWLTTANRILRLYVSTEFPLTNLKILTKYVIRLYAFA